Protein AF-A0A4P8PWZ1-F1 (afdb_monomer)

Sequence (132 aa):
MSIYQSGTALYSDGTTGYEAACDTYVPPATTEAPAKVLRYCDYPGTAVYTDGSYSTTDPACATMRAETNTNPNPGGGYPYDPEEDRNGDGVVNGYERCGIRCGKAPTSGDIQTQYGCEQGYITGRACEPYTG

Structure (mmCIF, N/CA/C/O backbone):
data_AF-A0A4P8PWZ1-F1
#
_entry.id   AF-A0A4P8PWZ1-F1
#
loop_
_atom_site.group_PDB
_atom_site.id
_atom_site.type_symbol
_atom_site.label_atom_id
_atom_site.label_alt_id
_atom_site.label_comp_id
_atom_site.label_asym_id
_atom_site.label_entity_id
_atom_site.label_seq_id
_atom_site.pdbx_PDB_ins_code
_atom_site.Cartn_x
_atom_site.Cartn_y
_atom_site.Cartn_z
_atom_site.occupancy
_atom_site.B_iso_or_equiv
_atom_site.auth_seq_id
_atom_site.auth_comp_id
_atom_site.auth_asym_id
_atom_site.auth_atom_id
_atom_site.pdbx_PDB_model_num
ATOM 1 N N . MET A 1 1 ? -31.473 -6.686 27.907 1.00 46.53 1 MET A N 1
ATOM 2 C CA . MET A 1 1 ? -30.986 -5.898 26.757 1.00 46.53 1 MET A CA 1
ATOM 3 C C . MET A 1 1 ? -31.462 -4.473 26.954 1.00 46.53 1 MET A C 1
ATOM 5 O O . MET A 1 1 ? -32.663 -4.280 27.081 1.00 46.53 1 MET A O 1
ATOM 9 N N . SER A 1 2 ? -30.540 -3.520 27.092 1.00 58.53 2 SER A N 1
ATOM 10 C CA . SER A 1 2 ? -30.893 -2.097 27.111 1.00 58.53 2 SER A CA 1
ATOM 11 C C . SER A 1 2 ? -31.152 -1.650 25.673 1.00 58.53 2 SER A C 1
ATOM 13 O O . SER A 1 2 ? -30.389 -2.013 24.783 1.00 58.53 2 SER A O 1
ATOM 15 N N . ILE A 1 3 ? -32.233 -0.908 25.447 1.00 71.31 3 ILE A N 1
ATOM 16 C CA . ILE A 1 3 ? -32.598 -0.338 24.137 1.00 71.31 3 ILE A CA 1
ATOM 17 C C . ILE A 1 3 ? -31.736 0.876 23.754 1.00 71.31 3 ILE A C 1
ATOM 19 O O . ILE A 1 3 ? -31.783 1.316 22.611 1.00 71.31 3 ILE A O 1
ATOM 23 N N . TYR A 1 4 ? -30.931 1.391 24.687 1.00 73.06 4 TYR A N 1
ATOM 24 C CA . TYR A 1 4 ? -30.081 2.562 24.492 1.00 73.06 4 TYR A CA 1
ATOM 25 C C . TYR A 1 4 ? -28.602 2.183 24.569 1.00 73.06 4 TYR A C 1
ATOM 27 O O . TYR A 1 4 ? -28.191 1.431 25.459 1.00 73.06 4 TYR A O 1
ATOM 35 N N . GLN A 1 5 ? -27.819 2.702 23.620 1.00 78.56 5 GLN A N 1
ATOM 36 C CA . GLN A 1 5 ? -26.365 2.556 23.590 1.00 78.56 5 GLN A CA 1
ATOM 37 C C . GLN A 1 5 ? -25.716 3.489 24.622 1.00 78.56 5 GLN A C 1
ATOM 39 O O . GLN A 1 5 ? -26.311 4.494 25.021 1.00 78.56 5 GLN A O 1
ATOM 44 N N . SER A 1 6 ? -24.489 3.166 25.039 1.00 79.12 6 SER A N 1
ATOM 45 C CA . SER A 1 6 ? -23.671 4.089 25.836 1.00 79.12 6 SER A CA 1
ATOM 46 C C . SER A 1 6 ? -23.589 5.458 25.157 1.00 79.12 6 SER A C 1
ATOM 48 O O . SER A 1 6 ? -23.531 5.530 23.932 1.00 79.12 6 SER A O 1
ATOM 50 N N . GLY A 1 7 ? -23.639 6.533 25.942 1.00 81.56 7 GLY A N 1
ATOM 51 C CA . GLY A 1 7 ? -23.660 7.903 25.431 1.00 81.56 7 GLY A CA 1
ATOM 52 C C . GLY A 1 7 ? -25.057 8.437 25.120 1.00 81.56 7 GLY A C 1
ATOM 53 O O . GLY A 1 7 ? -25.197 9.641 24.940 1.00 81.56 7 GLY A O 1
ATOM 54 N N . THR A 1 8 ? -26.103 7.600 25.109 1.00 88.31 8 THR A N 1
ATOM 55 C CA . THR A 1 8 ? -27.475 8.077 24.859 1.00 88.31 8 THR A CA 1
ATOM 56 C C . THR A 1 8 ? -28.031 8.816 26.080 1.00 88.31 8 THR A C 1
ATOM 58 O O . THR A 1 8 ? -28.244 8.208 27.130 1.00 88.31 8 THR A O 1
ATOM 61 N N . ALA A 1 9 ? -28.325 10.107 25.925 1.00 87.94 9 ALA A N 1
ATOM 62 C CA . ALA A 1 9 ? -29.058 10.922 26.887 1.00 87.94 9 ALA A CA 1
ATOM 63 C C . ALA A 1 9 ? -30.551 10.964 26.543 1.00 87.94 9 ALA A C 1
ATOM 65 O O . ALA A 1 9 ? -30.927 11.050 25.372 1.00 87.94 9 ALA A O 1
ATOM 66 N N . LEU A 1 10 ? -31.394 10.917 27.575 1.00 88.31 10 LEU A N 1
ATOM 67 C CA . LEU A 1 10 ? -32.845 11.066 27.477 1.00 88.31 10 LEU A CA 1
ATOM 68 C C . LEU A 1 10 ? -33.239 12.414 28.073 1.00 88.31 10 LEU A C 1
ATOM 70 O O . LEU A 1 10 ? -33.052 12.644 29.269 1.00 88.31 10 LE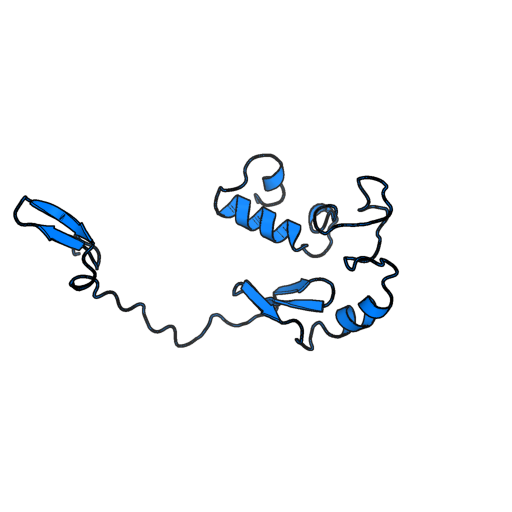U A O 1
ATOM 74 N N . TYR A 1 11 ? -33.793 13.289 27.245 1.00 83.94 11 TYR A N 1
ATOM 75 C CA . TYR A 1 11 ? -34.234 14.610 27.666 1.00 83.94 11 TYR A CA 1
ATOM 76 C C . TYR A 1 11 ? -35.688 14.575 28.148 1.00 83.94 11 TYR A C 1
ATOM 78 O O . TYR A 1 11 ? -36.475 13.693 27.799 1.00 83.94 11 TYR A O 1
ATOM 86 N N . SER A 1 12 ? -36.062 15.545 28.983 1.00 86.25 12 SER A N 1
ATOM 87 C CA . SER A 1 12 ? -37.403 15.629 29.581 1.00 86.25 12 SER A CA 1
ATOM 88 C C . SER A 1 12 ? -38.520 15.902 28.568 1.00 86.25 12 SER A C 1
ATOM 90 O O . SER A 1 12 ? -39.688 15.674 28.876 1.00 86.25 12 SER A O 1
ATOM 92 N N . ASP A 1 13 ? -38.172 16.351 27.362 1.00 89.06 13 ASP A N 1
ATOM 93 C CA . ASP A 1 13 ? -39.078 16.511 26.222 1.00 89.06 13 ASP A CA 1
ATOM 94 C C . ASP A 1 13 ? -39.307 15.202 25.438 1.00 89.06 13 ASP A C 1
ATOM 96 O O . ASP A 1 13 ? -40.025 15.191 24.438 1.00 89.06 13 ASP A O 1
ATOM 100 N N . GLY A 1 14 ? -38.724 14.090 25.900 1.00 84.31 14 GLY A N 1
ATOM 101 C CA . GLY A 1 14 ? -38.831 12.772 25.279 1.00 84.31 14 GLY A CA 1
ATOM 102 C C . GLY A 1 14 ? -37.870 12.550 24.112 1.00 84.31 14 GLY A C 1
ATOM 103 O O . GLY A 1 14 ? -37.922 11.489 23.489 1.00 84.31 14 GLY A O 1
ATOM 104 N N . THR A 1 15 ? -36.995 13.512 23.806 1.00 87.56 15 THR A N 1
ATOM 105 C CA . THR A 1 15 ? -35.970 13.349 22.772 1.00 87.56 15 THR A CA 1
ATOM 106 C C . THR A 1 15 ? -34.754 12.583 23.294 1.00 87.56 15 THR A C 1
ATOM 108 O O . THR A 1 15 ? -34.478 12.521 24.495 1.00 87.56 15 THR A O 1
ATOM 111 N N . THR A 1 16 ? -34.018 11.973 22.366 1.00 87.75 16 THR A N 1
ATOM 112 C CA . THR A 1 16 ? -32.742 11.301 22.630 1.00 87.75 16 THR A CA 1
ATOM 113 C C . THR A 1 16 ? -31.604 12.068 21.973 1.00 87.75 16 THR A C 1
ATOM 115 O O . THR A 1 16 ? -31.737 12.483 20.821 1.00 87.75 16 THR A O 1
ATOM 118 N N . GLY A 1 17 ? -30.465 12.180 22.651 1.00 85.50 17 GLY A N 1
ATOM 119 C CA . GLY A 1 17 ? -29.234 12.724 22.074 1.00 85.50 17 GLY A CA 1
ATOM 120 C C . GLY A 1 17 ? -27.990 12.050 22.631 1.00 85.50 17 GLY A C 1
ATOM 121 O O . GLY A 1 17 ? -28.082 11.012 23.282 1.00 85.50 17 GLY A O 1
ATOM 122 N N . TYR A 1 18 ? -26.828 12.636 22.356 1.00 85.88 18 TYR A N 1
ATOM 123 C CA . TYR A 1 18 ? -25.556 12.176 22.901 1.00 85.88 18 TYR A CA 1
ATOM 124 C C . TYR A 1 18 ? -25.083 13.108 24.018 1.00 85.88 18 TYR A C 1
ATOM 126 O O . TYR A 1 18 ? -24.949 14.311 23.793 1.00 85.88 18 TYR A O 1
ATOM 134 N N . GLU A 1 19 ? -24.757 12.553 25.185 1.00 83.19 19 GLU A N 1
ATOM 135 C CA . GLU A 1 19 ? -24.004 13.260 26.223 1.00 83.19 19 GLU A CA 1
ATOM 136 C C . GLU A 1 19 ? -22.777 12.464 26.648 1.00 83.19 19 GLU A C 1
ATOM 138 O O . GLU A 1 19 ? -22.870 11.305 27.047 1.00 83.19 19 GLU A O 1
ATOM 143 N N . ALA A 1 20 ? -21.622 13.131 26.653 1.00 78.69 20 ALA A N 1
ATOM 144 C CA . ALA A 1 20 ? -20.357 12.526 27.061 1.00 78.69 20 ALA A CA 1
ATOM 145 C C . ALA A 1 20 ? -20.382 12.018 28.515 1.00 78.69 20 ALA A C 1
ATOM 147 O O . ALA A 1 20 ? -19.720 11.039 28.833 1.00 78.69 20 ALA A O 1
ATOM 148 N N . ALA A 1 21 ? -21.174 12.640 29.398 1.00 83.19 21 ALA A N 1
ATOM 149 C CA . ALA A 1 21 ? -21.357 12.170 30.773 1.00 83.19 21 ALA A CA 1
ATOM 150 C C . ALA A 1 21 ? -22.126 10.836 30.855 1.00 83.19 21 ALA A C 1
ATOM 152 O O . ALA A 1 21 ? -21.995 10.107 31.838 1.00 83.19 21 ALA A O 1
ATOM 153 N N . CYS A 1 22 ? -22.915 10.511 29.828 1.00 82.06 22 CYS A N 1
ATOM 154 C CA . CYS A 1 22 ? -23.624 9.242 29.693 1.00 82.06 22 CYS A CA 1
ATOM 155 C C . CYS A 1 22 ? -22.806 8.197 28.920 1.00 82.06 22 CYS A C 1
ATOM 157 O O . CYS A 1 22 ? -23.240 7.044 28.816 1.00 82.06 22 CYS A O 1
ATOM 159 N N . ASP A 1 23 ? -21.641 8.568 28.376 1.00 81.69 23 ASP A N 1
ATOM 160 C CA . ASP A 1 23 ? -20.765 7.640 27.674 1.00 81.69 23 ASP A CA 1
ATOM 161 C C . ASP A 1 23 ? -19.860 6.899 28.661 1.00 81.69 23 ASP A C 1
ATOM 163 O O . ASP A 1 23 ? -18.777 7.335 29.042 1.00 81.69 23 ASP A O 1
ATOM 167 N N . THR A 1 24 ? -20.371 5.762 29.122 1.00 79.50 24 THR A N 1
ATOM 168 C CA . THR A 1 24 ? -19.697 4.857 30.061 1.00 79.50 24 THR A CA 1
ATOM 169 C C . THR A 1 24 ? -19.019 3.691 29.350 1.00 79.50 24 THR A C 1
ATOM 171 O O . THR A 1 24 ? -18.539 2.761 30.003 1.00 79.50 24 THR A O 1
ATOM 174 N N . TYR A 1 25 ? -18.977 3.717 28.014 1.00 76.31 25 TYR A N 1
ATOM 175 C CA . TYR A 1 25 ? -18.345 2.680 27.224 1.00 76.31 25 TYR A CA 1
ATOM 176 C C . TYR A 1 25 ? -16.841 2.744 27.440 1.00 76.31 25 TYR A C 1
ATOM 178 O O . TYR A 1 25 ? -16.136 3.618 26.942 1.00 76.31 25 TYR A O 1
ATOM 186 N N . VAL A 1 26 ? -16.346 1.769 28.187 1.00 69.06 26 VAL A N 1
ATOM 187 C CA . VAL A 1 26 ? -14.926 1.475 28.247 1.00 69.06 26 VAL A CA 1
ATOM 188 C C . VAL A 1 26 ? -14.697 0.375 27.216 1.00 69.06 26 VAL A C 1
ATOM 190 O O . VAL A 1 26 ? -15.178 -0.744 27.436 1.00 69.06 26 VAL A O 1
ATOM 193 N N . PRO A 1 27 ? -14.019 0.652 26.083 1.00 59.16 27 PRO A N 1
ATOM 194 C CA . PRO A 1 27 ? -13.632 -0.419 25.183 1.00 59.16 27 PRO A CA 1
ATOM 195 C C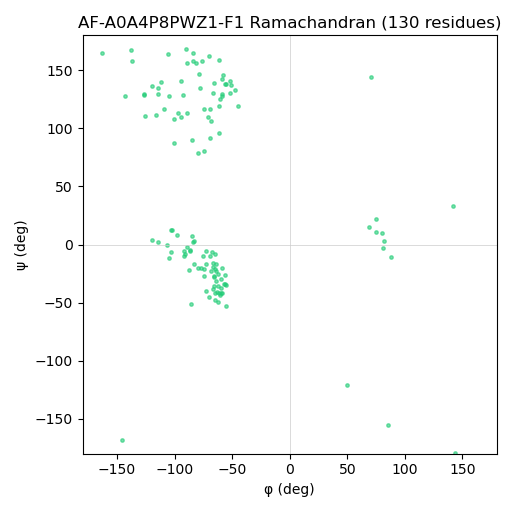 . PRO A 1 27 ? -12.825 -1.443 25.987 1.00 59.16 27 PRO A C 1
ATOM 197 O O . PRO A 1 27 ? -12.017 -1.044 26.835 1.00 59.16 27 PRO A O 1
ATOM 200 N N . PRO A 1 28 ? -13.045 -2.752 25.776 1.00 60.78 28 PRO A N 1
ATOM 201 C CA . PRO A 1 28 ? -12.238 -3.760 26.441 1.00 60.78 28 PRO A CA 1
ATOM 202 C C . PRO A 1 28 ? -10.769 -3.432 26.189 1.00 60.78 28 PRO A C 1
ATOM 204 O O . PRO A 1 28 ? -10.381 -3.165 25.051 1.00 60.78 28 PRO A O 1
ATOM 207 N N . ALA A 1 29 ? -9.969 -3.411 27.257 1.00 55.00 29 ALA A N 1
ATOM 208 C CA . ALA A 1 29 ? -8.533 -3.246 27.139 1.00 55.00 29 ALA A CA 1
ATOM 209 C C . ALA A 1 29 ? -8.006 -4.432 26.326 1.00 55.00 29 ALA A C 1
ATOM 211 O O . ALA A 1 29 ? -7.808 -5.524 26.855 1.00 55.00 29 ALA A O 1
ATOM 212 N N . THR A 1 30 ? -7.834 -4.243 25.022 1.00 54.44 30 THR A N 1
ATOM 213 C CA . THR A 1 30 ? -7.112 -5.186 24.181 1.00 54.44 30 THR A CA 1
ATOM 214 C C . THR A 1 30 ? -5.656 -5.081 24.613 1.00 54.44 30 THR A C 1
ATOM 216 O O . THR A 1 30 ? -4.922 -4.203 24.167 1.00 54.44 30 THR A O 1
ATOM 219 N N . THR A 1 31 ? -5.255 -5.921 25.568 1.00 52.38 31 THR A N 1
ATOM 220 C CA . THR A 1 31 ? -3.878 -6.002 26.084 1.00 52.38 31 THR A CA 1
ATOM 221 C C . THR A 1 31 ? -2.890 -6.530 25.049 1.00 52.38 31 THR A C 1
ATOM 223 O O . THR A 1 31 ? -1.687 -6.510 25.281 1.00 52.38 31 THR A O 1
ATOM 226 N N . GLU A 1 32 ? -3.383 -6.967 23.896 1.00 50.66 32 GLU A N 1
ATOM 227 C CA . GLU A 1 32 ? -2.580 -7.299 22.735 1.00 50.66 32 GLU A CA 1
ATOM 228 C C . GLU A 1 32 ? -2.962 -6.325 21.628 1.00 50.66 32 GLU A C 1
ATOM 230 O O . GLU A 1 32 ? -4.078 -6.359 21.104 1.00 50.66 32 GLU A O 1
ATOM 235 N N . ALA A 1 33 ? -2.028 -5.436 21.274 1.00 56.38 33 ALA A N 1
ATOM 236 C CA . ALA A 1 33 ? -2.065 -4.846 19.945 1.00 56.38 33 ALA A CA 1
ATOM 237 C C . ALA A 1 33 ? -2.183 -6.012 18.947 1.00 56.38 33 ALA A C 1
ATOM 239 O O . ALA A 1 33 ? -1.512 -7.032 19.159 1.00 56.38 33 ALA A O 1
ATOM 240 N N . PRO A 1 34 ? -3.035 -5.908 17.908 1.00 58.97 34 PRO A N 1
ATOM 241 C CA . PRO A 1 34 ? -3.126 -6.952 16.895 1.00 58.97 34 PRO A CA 1
ATOM 242 C C . PRO A 1 34 ? -1.710 -7.320 16.466 1.00 58.97 34 PRO A C 1
ATOM 244 O O . PRO A 1 34 ? -0.879 -6.428 16.286 1.00 58.97 34 PRO A O 1
ATOM 247 N N . ALA A 1 35 ? -1.417 -8.624 16.400 1.00 62.84 35 ALA A N 1
ATOM 248 C CA . ALA A 1 35 ? -0.076 -9.104 16.108 1.00 62.84 35 ALA A CA 1
ATOM 249 C C . ALA A 1 35 ? 0.494 -8.306 14.930 1.00 62.84 35 ALA A C 1
ATOM 251 O O . ALA A 1 35 ? -0.093 -8.269 13.845 1.00 62.84 35 ALA A O 1
ATOM 252 N N . LYS A 1 36 ? 1.605 -7.610 15.179 1.00 70.88 36 LYS A N 1
ATOM 253 C CA . LYS A 1 36 ? 2.263 -6.770 14.186 1.00 70.88 36 LYS A CA 1
ATOM 254 C C . LYS A 1 36 ? 2.975 -7.683 13.193 1.00 70.88 36 LYS A C 1
ATOM 256 O O . LYS A 1 36 ? 4.166 -7.956 13.321 1.00 70.88 36 LYS A O 1
ATOM 261 N N . VAL A 1 37 ? 2.217 -8.225 12.246 1.00 85.06 37 VAL A N 1
ATOM 262 C CA . VAL A 1 37 ? 2.725 -9.131 11.217 1.00 85.06 37 VAL A CA 1
ATOM 263 C C . VAL A 1 37 ? 3.098 -8.305 9.998 1.00 85.06 37 VAL A C 1
ATOM 265 O O . VAL A 1 37 ? 2.310 -7.486 9.526 1.00 85.06 37 VAL A O 1
ATOM 268 N N . LEU A 1 38 ? 4.318 -8.496 9.494 1.00 85.12 38 LEU A N 1
ATOM 269 C CA . LEU A 1 38 ? 4.752 -7.870 8.249 1.00 85.12 38 LEU A CA 1
ATOM 270 C C . LEU A 1 38 ? 3.857 -8.367 7.110 1.00 85.12 38 LEU A C 1
ATOM 272 O O . LEU A 1 38 ? 3.816 -9.564 6.833 1.00 85.12 38 LEU A O 1
ATOM 276 N N . ARG A 1 39 ? 3.149 -7.445 6.456 1.00 83.62 39 ARG A N 1
ATOM 277 C CA . ARG A 1 39 ? 2.286 -7.751 5.314 1.00 83.62 39 ARG A CA 1
ATOM 278 C C . ARG A 1 39 ? 3.097 -7.741 4.022 1.00 83.62 39 ARG A C 1
ATOM 280 O O . ARG A 1 39 ? 3.035 -8.703 3.266 1.00 83.62 39 ARG A O 1
ATOM 287 N N . TYR A 1 40 ? 3.855 -6.673 3.776 1.00 80.62 40 TYR A N 1
ATOM 288 C CA . TYR A 1 40 ? 4.762 -6.552 2.629 1.00 80.62 40 TYR A CA 1
ATOM 289 C C . TYR A 1 40 ? 5.781 -5.418 2.838 1.00 80.62 40 TYR A C 1
ATOM 291 O O . TYR A 1 40 ? 5.617 -4.572 3.719 1.00 80.62 40 TYR A O 1
ATOM 299 N N . CYS A 1 41 ? 6.835 -5.406 2.021 1.00 83.50 41 CYS A N 1
ATOM 300 C CA . CYS A 1 41 ? 7.757 -4.279 1.900 1.00 83.50 41 CYS A CA 1
ATOM 301 C C . CYS A 1 41 ? 7.339 -3.433 0.697 1.00 83.50 41 CYS A C 1
ATOM 303 O O . CYS A 1 41 ? 7.432 -3.903 -0.438 1.00 83.50 41 CYS A O 1
ATOM 305 N N . ASP A 1 42 ? 6.876 -2.211 0.939 1.00 77.38 42 ASP A N 1
ATOM 306 C CA . ASP A 1 42 ? 6.680 -1.232 -0.123 1.00 77.38 42 ASP A CA 1
ATOM 307 C C . ASP A 1 42 ? 8.016 -0.597 -0.500 1.00 77.38 42 ASP A C 1
ATOM 309 O O . ASP A 1 42 ? 8.879 -0.383 0.354 1.00 77.38 42 ASP A O 1
ATOM 313 N N . TYR A 1 43 ? 8.181 -0.251 -1.768 1.00 70.25 43 TYR A N 1
ATOM 314 C CA . TYR A 1 43 ? 9.364 0.458 -2.236 1.00 70.25 43 TYR A CA 1
ATOM 315 C C . TYR A 1 43 ? 9.413 1.872 -1.613 1.00 70.25 43 TYR A C 1
ATOM 317 O O . TYR A 1 43 ? 8.378 2.533 -1.537 1.00 70.25 43 TYR A O 1
ATOM 325 N N . PRO A 1 44 ? 10.581 2.389 -1.181 1.00 70.56 44 PRO A N 1
ATOM 326 C CA . PRO A 1 44 ? 11.923 1.826 -1.333 1.00 70.56 44 PRO A CA 1
ATOM 327 C C . PRO A 1 44 ? 12.341 0.806 -0.262 1.00 70.56 44 PRO A C 1
ATOM 329 O O . PRO A 1 44 ? 13.487 0.412 -0.218 1.00 70.56 44 PRO A O 1
ATOM 332 N N . GLY A 1 45 ? 11.484 0.368 0.646 1.00 81.50 45 GLY A N 1
ATOM 333 C CA . GLY A 1 45 ? 11.865 -0.520 1.755 1.00 81.50 45 GLY A CA 1
ATOM 334 C C . GLY A 1 45 ? 11.130 -0.176 3.045 1.00 81.50 45 GLY A C 1
ATOM 335 O O . GLY A 1 45 ? 11.694 -0.278 4.141 1.00 81.50 45 GLY A O 1
ATOM 336 N N . THR A 1 46 ? 9.892 0.284 2.894 1.00 85.31 46 THR A N 1
ATOM 337 C CA . THR A 1 46 ? 8.960 0.589 3.969 1.00 85.31 46 THR A CA 1
ATOM 338 C C . THR A 1 46 ? 8.181 -0.681 4.280 1.00 85.31 46 THR A C 1
ATOM 340 O O . THR A 1 46 ? 7.401 -1.154 3.461 1.00 85.31 46 THR A O 1
ATOM 343 N N . ALA A 1 47 ? 8.386 -1.249 5.462 1.00 86.44 47 ALA A N 1
ATOM 344 C CA . ALA A 1 47 ? 7.551 -2.332 5.958 1.00 86.44 47 ALA A CA 1
ATOM 345 C C . ALA A 1 47 ? 6.139 -1.815 6.211 1.00 86.44 47 ALA A C 1
ATOM 347 O O . ALA A 1 47 ? 5.972 -0.817 6.911 1.00 86.44 47 ALA A O 1
ATOM 348 N N . VAL A 1 48 ? 5.143 -2.519 5.688 1.00 86.50 48 VAL A N 1
ATOM 349 C CA . VAL A 1 48 ? 3.727 -2.291 5.971 1.00 86.50 48 VAL A CA 1
ATOM 350 C C . VAL A 1 48 ? 3.197 -3.511 6.706 1.00 86.50 48 VAL A C 1
ATOM 352 O O . VAL A 1 48 ? 3.418 -4.648 6.280 1.00 86.50 48 VAL A O 1
ATOM 355 N N . TYR A 1 49 ? 2.522 -3.285 7.829 1.00 86.31 49 TYR A N 1
ATOM 356 C CA . TYR A 1 49 ? 2.045 -4.345 8.712 1.00 86.31 49 TYR A CA 1
ATOM 357 C C . TYR A 1 49 ? 0.531 -4.544 8.586 1.00 86.31 49 TYR A C 1
ATOM 3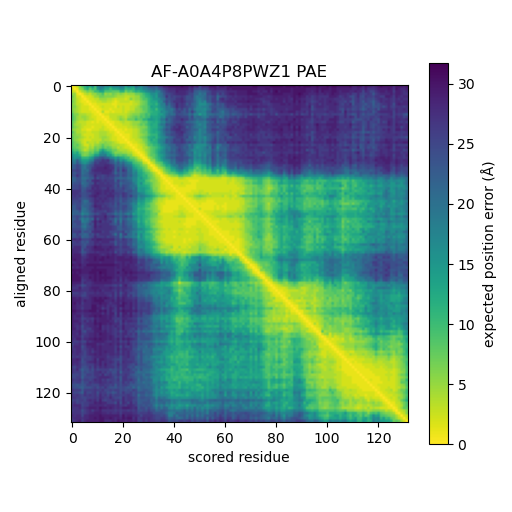59 O O . TYR A 1 49 ? -0.194 -3.713 8.037 1.00 86.31 49 TYR A O 1
ATOM 367 N N . THR A 1 50 ? 0.037 -5.679 9.077 1.00 79.25 50 THR A N 1
ATOM 368 C CA . THR A 1 50 ? -1.387 -6.053 9.023 1.00 79.25 50 THR A CA 1
ATOM 369 C C . THR A 1 50 ? -2.308 -5.123 9.810 1.00 79.25 50 THR A C 1
ATOM 371 O O . THR A 1 50 ? -3.492 -5.055 9.501 1.00 79.25 50 THR A O 1
ATOM 374 N N . ASP A 1 51 ? -1.779 -4.396 10.793 1.00 78.06 51 ASP A N 1
ATOM 375 C CA . ASP A 1 51 ? -2.500 -3.391 11.584 1.00 78.06 51 ASP A CA 1
ATOM 376 C C . ASP A 1 51 ? -2.565 -2.008 10.903 1.00 78.06 51 ASP A C 1
ATOM 378 O O . ASP A 1 51 ? -3.085 -1.055 11.480 1.00 78.06 51 ASP A O 1
ATOM 382 N N . GLY A 1 52 ? -2.025 -1.883 9.685 1.00 76.31 52 GLY A N 1
ATOM 383 C CA . GLY A 1 52 ? -1.950 -0.627 8.938 1.00 76.31 52 GLY A CA 1
ATOM 384 C C . GLY A 1 52 ? -0.793 0.284 9.356 1.00 76.31 52 GLY A C 1
ATOM 385 O O . GLY A 1 52 ? -0.590 1.329 8.736 1.00 76.31 52 GLY A O 1
ATOM 386 N N . SER A 1 53 ? -0.003 -0.094 10.366 1.00 82.50 53 SER A N 1
ATOM 387 C CA . SER A 1 53 ? 1.221 0.629 10.701 1.00 82.50 53 SER A CA 1
ATOM 388 C C . SER A 1 53 ? 2.291 0.431 9.622 1.00 82.50 53 SER A C 1
ATOM 390 O O . SER A 1 53 ? 2.238 -0.503 8.812 1.00 82.50 53 SER A O 1
ATOM 392 N N . TYR A 1 54 ? 3.295 1.310 9.616 1.00 84.38 54 TYR A N 1
ATOM 393 C CA . TYR A 1 54 ? 4.438 1.207 8.714 1.00 84.38 54 TYR A CA 1
ATOM 394 C C . TYR A 1 54 ? 5.765 1.508 9.425 1.00 84.38 54 TYR A C 1
ATOM 396 O O . TYR A 1 54 ? 5.796 2.154 10.473 1.00 84.38 54 TYR A O 1
ATOM 404 N N . SER A 1 55 ? 6.877 1.018 8.871 1.00 86.06 55 SER A N 1
ATOM 405 C CA . SER A 1 55 ? 8.236 1.273 9.364 1.00 86.06 55 SER A CA 1
ATOM 406 C C . SER A 1 55 ? 9.226 1.416 8.214 1.00 86.06 55 SER A C 1
ATOM 408 O O . SER A 1 55 ? 9.352 0.534 7.370 1.00 86.06 55 SER A O 1
ATOM 410 N N . THR A 1 56 ? 9.990 2.503 8.206 1.00 83.25 56 THR A N 1
ATOM 411 C CA . THR A 1 56 ? 11.046 2.750 7.210 1.00 83.25 56 THR A CA 1
ATOM 412 C C . THR A 1 56 ? 12.389 2.126 7.587 1.00 83.25 56 THR A C 1
ATOM 414 O O . THR A 1 56 ? 13.324 2.164 6.790 1.00 83.25 56 THR A O 1
ATOM 417 N N . THR A 1 57 ? 12.502 1.539 8.781 1.00 85.50 57 THR A N 1
ATOM 418 C CA . THR A 1 57 ? 13.753 0.990 9.330 1.00 85.50 57 THR A CA 1
ATOM 419 C C . THR A 1 57 ? 13.680 -0.504 9.621 1.00 85.50 57 THR A C 1
ATOM 421 O O . THR A 1 57 ? 14.650 -1.070 10.122 1.00 85.50 57 THR A O 1
ATOM 424 N N . ASP A 1 58 ? 12.567 -1.165 9.286 1.00 88.38 58 ASP A N 1
ATOM 425 C CA . ASP A 1 58 ? 12.423 -2.601 9.519 1.00 88.38 58 ASP A CA 1
ATOM 426 C C . ASP A 1 58 ? 13.529 -3.383 8.776 1.00 88.38 58 ASP A C 1
ATOM 428 O O . ASP A 1 58 ? 13.760 -3.137 7.577 1.00 88.38 58 ASP A O 1
ATOM 432 N N . PRO A 1 59 ? 14.249 -4.286 9.468 1.00 86.56 59 PRO A N 1
ATOM 433 C CA . PRO A 1 59 ? 15.329 -5.062 8.872 1.00 86.56 59 PRO A CA 1
ATOM 434 C C . PRO A 1 59 ? 14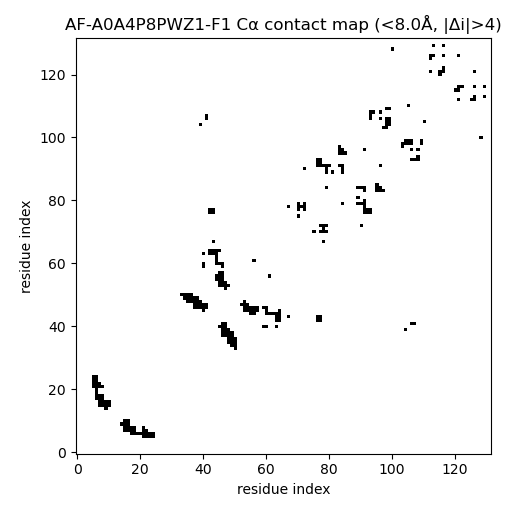.843 -6.043 7.799 1.00 86.56 59 PRO A C 1
ATOM 436 O O . PRO A 1 59 ? 15.600 -6.323 6.872 1.00 86.56 59 PRO A O 1
ATOM 439 N N . ALA A 1 60 ? 13.594 -6.515 7.855 1.00 87.50 60 ALA A N 1
ATOM 440 C CA . ALA A 1 60 ? 13.028 -7.400 6.838 1.00 87.50 60 ALA A CA 1
ATOM 441 C C . ALA A 1 60 ? 12.969 -6.738 5.450 1.00 87.50 60 ALA A C 1
ATOM 443 O O . ALA A 1 60 ? 13.046 -7.427 4.437 1.00 87.50 60 ALA A O 1
ATOM 444 N N . CYS A 1 61 ? 12.904 -5.403 5.395 1.00 86.38 61 CYS A N 1
ATOM 445 C CA . CYS A 1 61 ? 12.895 -4.630 4.151 1.00 86.38 61 CYS A CA 1
ATOM 446 C C . CYS A 1 61 ? 14.252 -3.982 3.818 1.00 86.38 61 CYS A C 1
ATOM 448 O O . CYS A 1 61 ? 14.330 -3.122 2.939 1.00 86.38 61 CYS A O 1
ATOM 450 N N . ALA A 1 62 ? 15.334 -4.366 4.508 1.00 83.44 62 ALA A N 1
ATOM 451 C CA . ALA A 1 62 ? 16.651 -3.752 4.328 1.00 83.44 62 ALA A CA 1
ATOM 452 C C . ALA A 1 62 ? 17.261 -4.000 2.939 1.00 83.44 62 ALA A C 1
ATOM 454 O O . ALA A 1 62 ? 17.902 -3.100 2.403 1.00 83.44 62 ALA A O 1
ATOM 455 N N . THR A 1 63 ? 17.036 -5.175 2.342 1.00 79.75 63 THR A N 1
ATOM 456 C CA . THR A 1 63 ? 17.549 -5.508 1.001 1.00 79.75 63 THR A CA 1
ATOM 457 C C . THR A 1 63 ? 16.969 -4.583 -0.064 1.00 79.75 63 THR A C 1
ATOM 459 O O . THR A 1 63 ? 17.722 -3.949 -0.793 1.00 79.75 63 THR A O 1
ATOM 462 N N . MET A 1 64 ? 15.643 -4.414 -0.079 1.00 76.69 64 MET A N 1
ATOM 463 C CA . MET A 1 64 ? 14.965 -3.505 -1.010 1.00 76.69 64 MET A CA 1
ATOM 464 C C . MET A 1 64 ? 15.462 -2.065 -0.828 1.00 76.69 64 MET A C 1
ATOM 466 O O . MET A 1 64 ? 15.791 -1.393 -1.800 1.00 76.69 64 MET A O 1
ATOM 470 N N . ARG A 1 65 ? 15.640 -1.632 0.429 1.00 77.69 65 ARG A N 1
ATOM 471 C CA . ARG A 1 65 ? 16.223 -0.321 0.757 1.00 77.69 65 ARG A CA 1
ATOM 472 C C . ARG A 1 65 ? 17.625 -0.149 0.199 1.00 77.69 65 ARG A C 1
ATOM 474 O O . ARG A 1 65 ? 17.933 0.911 -0.335 1.00 77.69 65 ARG A O 1
ATOM 481 N N . ALA A 1 66 ? 18.463 -1.174 0.286 1.00 71.69 66 ALA A N 1
ATOM 482 C CA . ALA A 1 66 ? 19.805 -1.143 -0.278 1.00 71.69 66 ALA A CA 1
ATOM 483 C C . ALA A 1 66 ? 19.793 -1.086 -1.817 1.00 71.69 66 ALA A C 1
ATOM 485 O O . ALA A 1 66 ? 20.585 -0.345 -2.396 1.00 71.69 66 ALA A O 1
ATOM 486 N N . GLU A 1 67 ? 18.871 -1.796 -2.471 1.00 66.06 67 GLU A N 1
ATOM 487 C CA . GLU A 1 67 ? 18.709 -1.792 -3.933 1.00 66.06 67 GLU A CA 1
ATOM 488 C C . GLU A 1 67 ? 18.294 -0.412 -4.470 1.00 66.06 67 GLU A C 1
ATOM 490 O O . GLU A 1 67 ? 18.726 -0.006 -5.548 1.00 66.06 67 GLU A O 1
ATOM 495 N N . THR A 1 68 ? 17.545 0.376 -3.696 1.00 58.41 68 THR A N 1
ATOM 496 C CA . THR A 1 68 ? 17.061 1.699 -4.139 1.00 58.41 68 THR A CA 1
ATOM 497 C C . THR A 1 68 ? 18.139 2.752 -4.349 1.00 58.41 68 THR A C 1
ATOM 499 O O . THR A 1 68 ? 17.925 3.683 -5.122 1.00 58.41 68 THR A O 1
ATOM 502 N N . ASN A 1 69 ? 19.331 2.569 -3.771 1.00 54.31 69 ASN A N 1
ATOM 503 C CA . ASN A 1 69 ? 20.498 3.412 -4.063 1.00 54.31 69 ASN A CA 1
ATOM 504 C C . ASN A 1 69 ? 20.986 3.289 -5.518 1.00 54.31 69 ASN A C 1
ATOM 506 O O . ASN A 1 69 ? 21.864 4.042 -5.930 1.00 54.31 69 ASN A O 1
ATOM 510 N N . THR A 1 70 ? 20.438 2.347 -6.291 1.00 56.22 70 THR A N 1
ATOM 511 C CA . THR A 1 70 ? 20.742 2.165 -7.716 1.00 56.22 70 THR A CA 1
ATOM 512 C C . THR A 1 70 ? 19.620 2.628 -8.641 1.00 56.22 70 THR A C 1
ATOM 514 O O . THR A 1 70 ? 19.789 2.546 -9.855 1.00 56.22 70 THR A O 1
ATOM 517 N N . ASN A 1 71 ? 18.493 3.126 -8.111 1.00 56.88 71 ASN A N 1
ATOM 518 C CA . ASN A 1 71 ? 17.399 3.587 -8.958 1.00 56.88 71 ASN A CA 1
ATOM 519 C C . ASN A 1 71 ? 17.806 4.877 -9.700 1.00 56.88 71 ASN A C 1
ATOM 521 O O . ASN A 1 71 ? 18.048 5.895 -9.048 1.00 56.88 71 ASN A O 1
ATOM 525 N N . PRO A 1 72 ? 17.873 4.861 -11.045 1.00 56.22 72 PRO A N 1
ATOM 526 C CA . PRO A 1 72 ? 18.299 6.013 -11.830 1.00 56.22 72 PRO A CA 1
ATOM 527 C C . PRO A 1 72 ? 17.259 7.145 -11.889 1.00 56.22 72 PRO A C 1
ATOM 529 O O . PRO A 1 72 ? 17.581 8.200 -12.432 1.00 56.22 72 PRO A O 1
ATOM 532 N N . ASN A 1 73 ? 16.043 6.965 -11.348 1.00 55.38 73 ASN A N 1
ATOM 533 C CA . ASN A 1 73 ? 14.987 7.980 -11.385 1.00 55.38 73 ASN A CA 1
ATOM 534 C C . ASN A 1 73 ? 15.297 9.174 -10.452 1.00 55.38 73 ASN A C 1
ATOM 536 O O . ASN A 1 73 ? 15.188 9.039 -9.229 1.00 55.38 73 ASN A O 1
ATOM 540 N N . PRO A 1 74 ? 15.606 10.378 -10.992 1.00 46.38 74 PRO A N 1
ATOM 541 C CA . PRO A 1 74 ? 16.076 11.526 -10.203 1.00 46.38 74 PRO A CA 1
ATOM 542 C C . PRO A 1 74 ? 15.016 12.157 -9.287 1.00 46.38 74 PRO A C 1
ATOM 544 O O . PRO A 1 74 ? 15.349 13.014 -8.472 1.00 46.38 74 PRO A O 1
ATOM 547 N N . GLY A 1 75 ? 13.744 11.770 -9.426 1.00 46.66 75 GLY A N 1
ATOM 548 C CA . GLY A 1 75 ? 12.630 12.279 -8.618 1.00 46.66 75 GLY A CA 1
ATOM 549 C C . GLY A 1 75 ? 12.335 11.471 -7.351 1.00 46.66 75 GLY A C 1
ATOM 550 O O . GLY A 1 75 ? 11.532 11.909 -6.532 1.00 46.66 75 GLY A O 1
ATOM 551 N N . GLY A 1 76 ? 12.973 10.306 -7.179 1.00 53.12 76 GLY A N 1
ATOM 552 C CA . GLY A 1 76 ? 12.518 9.299 -6.221 1.00 53.12 76 GLY A CA 1
ATOM 553 C C . GLY A 1 76 ? 11.210 8.635 -6.679 1.00 53.12 76 GLY A C 1
ATOM 554 O O . GLY A 1 76 ? 10.358 9.253 -7.308 1.00 53.12 76 GLY A O 1
ATOM 555 N N . GLY A 1 77 ? 11.063 7.340 -6.411 1.00 58.00 77 GLY A N 1
ATOM 556 C CA . GLY A 1 77 ? 9.949 6.531 -6.923 1.00 58.00 77 GLY A CA 1
ATOM 557 C C . GLY A 1 77 ? 10.404 5.118 -7.262 1.00 58.00 77 GLY A C 1
ATOM 558 O O . GLY A 1 77 ? 11.570 4.800 -7.052 1.00 58.00 77 GLY A O 1
ATOM 5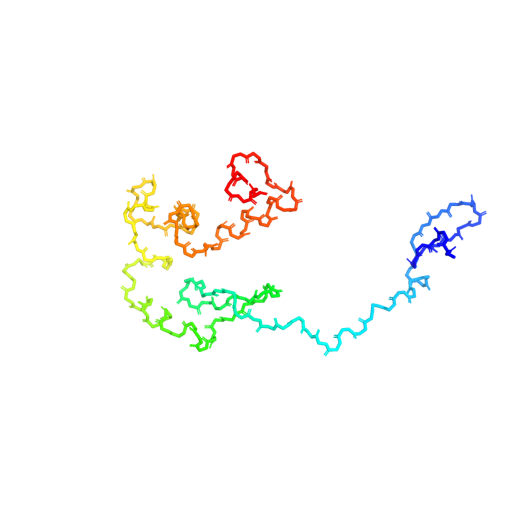59 N N . TYR A 1 78 ? 9.502 4.269 -7.755 1.00 60.72 78 TYR A N 1
ATOM 560 C CA . TYR A 1 78 ? 9.803 2.877 -8.110 1.00 60.72 78 TYR A CA 1
ATOM 561 C C . TYR A 1 78 ? 10.872 2.784 -9.226 1.00 60.72 78 TYR A C 1
ATOM 563 O O . TYR A 1 78 ? 11.115 3.771 -9.936 1.00 60.72 78 TYR A O 1
ATOM 571 N N . PRO A 1 79 ? 11.565 1.636 -9.377 1.00 64.69 79 PRO A N 1
ATOM 572 C CA . PRO A 1 79 ? 12.447 1.401 -10.516 1.00 64.69 79 PRO A CA 1
ATOM 573 C C . PRO A 1 79 ? 11.647 1.516 -11.812 1.00 64.69 79 PRO A C 1
ATOM 575 O O . PRO A 1 79 ? 10.486 1.109 -11.850 1.00 64.69 79 PRO A O 1
ATOM 578 N N . TYR A 1 80 ? 12.260 2.076 -12.855 1.00 65.00 80 TYR A N 1
ATOM 579 C CA . TYR A 1 80 ? 11.608 2.172 -14.156 1.00 65.00 80 TYR A CA 1
ATOM 580 C C . TYR A 1 80 ? 11.271 0.775 -14.692 1.00 65.00 80 TYR A C 1
ATOM 582 O O . TYR A 1 80 ? 12.152 -0.079 -14.807 1.00 65.00 80 TYR A O 1
ATOM 590 N N . ASP A 1 81 ? 10.000 0.573 -15.029 1.00 67.94 81 ASP A N 1
ATOM 591 C CA . ASP A 1 81 ? 9.492 -0.612 -15.708 1.00 67.94 81 ASP A CA 1
ATOM 592 C C . ASP A 1 81 ? 8.740 -0.148 -16.971 1.00 67.94 81 ASP A C 1
ATOM 594 O O . ASP A 1 81 ? 7.679 0.468 -16.849 1.00 67.94 81 ASP A O 1
ATOM 598 N N . PRO A 1 82 ? 9.266 -0.405 -18.184 1.00 67.31 82 PRO A N 1
ATOM 599 C CA . PRO A 1 82 ? 8.635 0.041 -19.425 1.00 67.31 82 PRO A CA 1
ATOM 600 C C . PRO A 1 82 ? 7.258 -0.595 -19.669 1.00 67.31 82 PRO A C 1
ATOM 602 O O . PRO A 1 82 ? 6.495 -0.089 -20.486 1.00 67.31 82 PRO A O 1
ATOM 605 N N . GLU A 1 83 ? 6.913 -1.686 -18.976 1.00 67.44 83 GLU A N 1
ATOM 606 C CA . GLU A 1 83 ? 5.571 -2.281 -19.031 1.00 67.44 83 GLU A CA 1
ATOM 607 C C . GLU A 1 83 ? 4.558 -1.527 -18.149 1.00 67.44 83 GLU A C 1
ATOM 609 O O . GLU A 1 83 ? 3.347 -1.639 -18.355 1.00 67.44 83 GLU A O 1
ATOM 614 N N . GLU A 1 84 ? 5.042 -0.751 -17.174 1.00 66.50 84 GLU A N 1
ATOM 615 C CA . GLU A 1 84 ? 4.240 0.049 -16.240 1.00 66.50 84 GLU A CA 1
ATOM 616 C C . GLU A 1 84 ? 4.240 1.552 -16.613 1.00 66.50 84 GLU A C 1
ATOM 618 O O . GLU A 1 84 ? 3.467 2.314 -16.042 1.00 66.50 84 GLU A O 1
ATOM 623 N N . ASP A 1 85 ? 5.029 1.978 -17.607 1.00 67.38 85 ASP A N 1
ATOM 624 C CA . ASP A 1 85 ? 5.073 3.345 -18.161 1.00 67.38 85 ASP A CA 1
ATOM 625 C C . ASP A 1 85 ? 3.910 3.587 -19.142 1.00 67.38 85 ASP A C 1
ATOM 627 O O . ASP A 1 85 ? 4.021 3.481 -20.367 1.00 67.38 85 ASP A O 1
ATOM 631 N N . ARG A 1 86 ? 2.725 3.848 -18.585 1.00 63.16 86 ARG A N 1
ATOM 632 C CA . ARG A 1 86 ? 1.480 3.943 -19.366 1.00 63.16 86 ARG A CA 1
ATOM 633 C C . ARG A 1 86 ? 1.372 5.225 -20.182 1.00 63.16 86 ARG A C 1
ATOM 635 O O . ARG A 1 86 ? 0.555 5.274 -21.105 1.00 63.16 86 ARG A O 1
ATOM 642 N N . ASN A 1 87 ? 2.118 6.259 -19.810 1.00 64.44 87 ASN A N 1
ATOM 643 C CA . ASN A 1 87 ? 2.065 7.573 -20.435 1.00 64.44 87 ASN A CA 1
ATOM 644 C C . ASN A 1 87 ? 3.281 7.843 -21.353 1.00 64.44 87 ASN A C 1
ATOM 646 O O . ASN A 1 87 ? 3.219 8.769 -22.165 1.00 64.44 87 ASN A O 1
ATOM 650 N N . GLY A 1 88 ? 4.318 7.000 -21.294 1.00 68.62 88 GLY A N 1
ATOM 651 C CA . GLY A 1 88 ? 5.518 7.069 -22.122 1.00 68.62 88 GLY A CA 1
ATOM 652 C C . GLY A 1 88 ? 6.481 8.188 -21.725 1.00 68.62 88 GLY A C 1
ATOM 653 O O . GLY A 1 88 ? 7.244 8.646 -22.579 1.00 68.62 88 GLY A O 1
ATOM 654 N N . ASP A 1 89 ? 6.419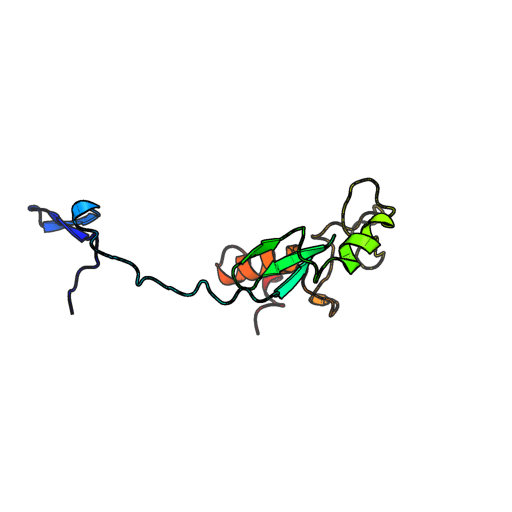 8.683 -20.486 1.00 68.25 89 ASP A N 1
ATOM 655 C CA . ASP A 1 89 ? 7.243 9.800 -20.009 1.00 68.25 89 ASP A CA 1
ATOM 656 C C . ASP A 1 89 ? 8.591 9.358 -19.410 1.00 68.25 89 ASP A C 1
ATOM 658 O O . ASP A 1 89 ? 9.427 10.203 -19.068 1.00 68.25 89 ASP A O 1
ATOM 662 N N . GLY A 1 90 ? 8.841 8.044 -19.349 1.00 65.31 90 GLY A N 1
ATOM 663 C CA . GLY A 1 90 ? 10.065 7.477 -18.794 1.00 65.31 90 GLY A CA 1
ATOM 664 C C . GLY A 1 90 ? 10.077 7.410 -17.265 1.00 65.31 90 GLY A C 1
ATOM 665 O O . GLY A 1 90 ? 11.124 7.120 -16.683 1.00 65.31 90 GLY A O 1
ATOM 666 N N . VAL A 1 91 ? 8.946 7.664 -16.601 1.00 66.12 91 VAL A N 1
ATOM 667 C CA . VAL A 1 91 ? 8.782 7.635 -15.146 1.00 66.12 91 VAL A CA 1
ATOM 668 C C . VAL A 1 91 ? 7.612 6.721 -14.787 1.00 66.12 91 VAL A C 1
ATOM 670 O O . VAL A 1 91 ? 6.504 6.882 -15.269 1.00 66.12 91 VAL A O 1
ATOM 673 N N . VAL A 1 92 ? 7.836 5.770 -13.875 1.00 63.84 92 VAL A N 1
ATOM 674 C CA . VAL A 1 92 ? 6.756 4.922 -13.347 1.00 63.84 92 VAL A CA 1
ATOM 675 C C . VAL A 1 92 ? 6.331 5.432 -11.978 1.00 63.84 92 VAL A C 1
ATOM 677 O O . VAL A 1 92 ? 7.039 5.268 -10.978 1.00 63.84 92 VAL A O 1
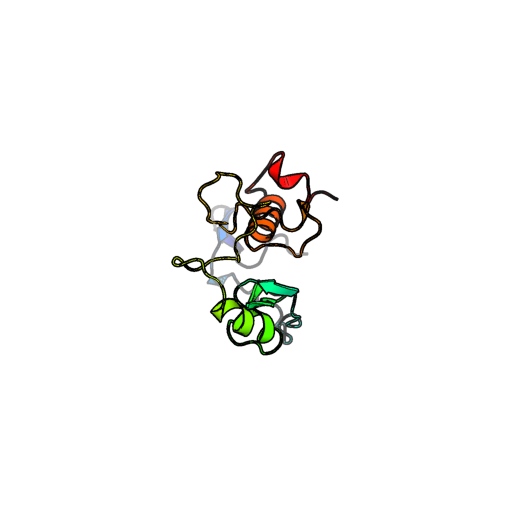ATOM 680 N N . ASN A 1 93 ? 5.148 6.033 -11.915 1.00 61.81 93 ASN A N 1
ATOM 681 C CA . ASN A 1 93 ? 4.530 6.442 -10.661 1.00 61.81 93 ASN A CA 1
ATOM 682 C C . ASN A 1 93 ? 3.763 5.281 -10.013 1.00 61.81 93 ASN A C 1
ATOM 684 O O . ASN A 1 93 ? 3.309 4.347 -10.671 1.00 61.81 93 ASN A O 1
ATOM 688 N N . GLY A 1 94 ? 3.544 5.359 -8.697 1.00 59.56 94 GLY A N 1
ATOM 689 C CA . GLY A 1 94 ? 2.859 4.301 -7.939 1.00 59.56 94 GLY A CA 1
ATOM 690 C C . GLY A 1 94 ? 1.455 3.935 -8.448 1.00 59.56 94 GLY A C 1
ATOM 691 O O . GLY A 1 94 ? 1.031 2.799 -8.260 1.00 59.56 94 GLY A O 1
ATOM 692 N N . TYR A 1 95 ? 0.757 4.861 -9.118 1.00 59.97 95 TYR A N 1
ATOM 693 C CA . TYR A 1 95 ? -0.565 4.626 -9.718 1.00 59.97 95 TYR A CA 1
ATOM 694 C C . TYR A 1 95 ? -0.510 3.960 -11.106 1.00 59.97 95 TYR A C 1
ATOM 696 O O . TYR A 1 95 ? -1.526 3.458 -11.586 1.00 59.97 95 TYR A O 1
ATOM 704 N N . GLU A 1 96 ? 0.648 3.981 -11.768 1.00 61.88 96 GLU A N 1
ATOM 705 C CA . GLU A 1 96 ? 0.852 3.392 -13.099 1.00 61.88 96 GLU A CA 1
ATOM 706 C C . GLU A 1 96 ? 1.243 1.919 -13.003 1.00 61.88 96 GLU A C 1
ATOM 708 O O . GLU A 1 96 ? 0.977 1.132 -13.914 1.00 61.88 96 GLU A O 1
ATOM 713 N N . ARG A 1 97 ? 1.773 1.531 -11.839 1.00 65.31 97 ARG A N 1
ATOM 714 C CA . ARG A 1 97 ? 2.106 0.153 -11.510 1.00 65.31 97 ARG A CA 1
ATOM 715 C C . ARG A 1 97 ? 0.888 -0.749 -11.592 1.00 65.31 97 ARG A C 1
ATOM 717 O O . ARG A 1 97 ? -0.130 -0.520 -10.941 1.00 65.31 97 ARG A O 1
ATOM 724 N N . CYS A 1 98 ? 1.024 -1.837 -12.338 1.00 67.56 98 CYS A N 1
ATOM 725 C CA . CYS A 1 98 ? -0.044 -2.816 -12.466 1.00 67.56 98 CYS A CA 1
ATOM 726 C C . CYS A 1 98 ? -0.175 -3.742 -11.247 1.00 67.56 98 CYS A C 1
ATOM 728 O O . CYS A 1 98 ? -1.243 -4.323 -11.063 1.00 67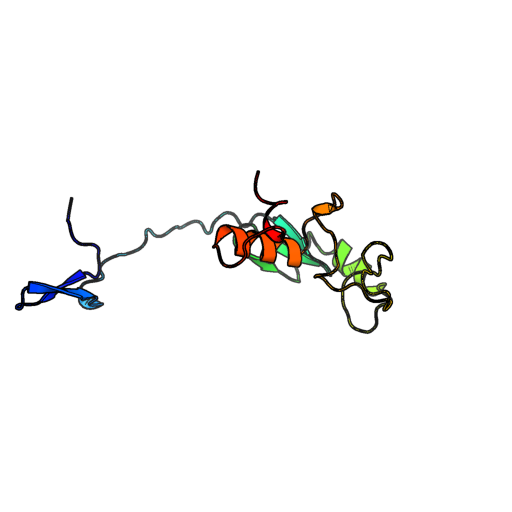.56 98 CYS A O 1
ATOM 730 N N . GLY A 1 99 ? 0.872 -3.880 -10.420 1.00 70.25 99 GLY A N 1
ATOM 731 C CA . GLY A 1 99 ? 0.802 -4.556 -9.119 1.00 70.25 99 GLY A CA 1
ATOM 732 C C . GLY A 1 99 ? 0.141 -5.935 -9.176 1.00 70.25 99 GLY A C 1
ATOM 733 O O . GLY A 1 99 ? 0.589 -6.802 -9.936 1.00 70.25 99 GLY A O 1
ATOM 734 N N . ILE A 1 100 ? -0.951 -6.130 -8.426 1.00 65.06 100 ILE A N 1
ATOM 735 C CA . ILE A 1 100 ? -1.707 -7.400 -8.421 1.00 65.06 100 ILE A CA 1
ATOM 736 C C . ILE A 1 100 ? -2.183 -7.795 -9.830 1.00 65.06 100 ILE A C 1
ATOM 738 O O . ILE A 1 100 ? -2.176 -8.979 -10.168 1.00 65.06 100 ILE A O 1
ATOM 742 N N . ARG A 1 101 ? -2.535 -6.837 -10.701 1.00 63.84 101 ARG A N 1
ATOM 743 C CA . ARG A 1 101 ? -2.992 -7.135 -12.075 1.00 63.84 101 ARG A CA 1
ATOM 744 C C . ARG A 1 101 ? -1.913 -7.782 -12.947 1.00 63.84 101 ARG A C 1
ATOM 746 O O . ARG A 1 101 ? -2.257 -8.441 -13.921 1.00 63.84 101 ARG A O 1
ATOM 753 N N . CYS A 1 102 ? -0.640 -7.633 -12.587 1.00 66.00 102 CYS A N 1
ATOM 754 C CA . CYS A 1 102 ? 0.488 -8.304 -13.237 1.00 66.00 102 CYS A CA 1
ATOM 755 C C . CYS A 1 102 ? 1.030 -9.498 -12.436 1.00 66.00 102 CYS A C 1
ATOM 757 O O . CYS A 1 102 ? 2.128 -9.973 -12.715 1.00 66.00 102 CYS A O 1
ATOM 759 N N . GLY A 1 103 ? 0.314 -9.965 -11.406 1.00 63.47 103 GLY A N 1
ATOM 760 C CA . GLY A 1 103 ? 0.778 -11.053 -10.537 1.00 63.47 103 GLY A CA 1
ATOM 761 C C . GLY A 1 103 ? 1.972 -10.683 -9.648 1.00 63.47 103 GLY A C 1
ATOM 762 O O . GLY A 1 103 ? 2.619 -11.571 -9.094 1.00 63.47 103 GLY A O 1
ATOM 763 N N . LYS A 1 104 ? 2.280 -9.388 -9.509 1.00 67.00 104 LYS A N 1
ATOM 764 C CA . LYS A 1 104 ? 3.316 -8.875 -8.605 1.00 67.00 104 LYS A CA 1
ATOM 765 C C . LYS A 1 104 ? 2.702 -8.569 -7.228 1.00 67.00 104 LYS A C 1
ATOM 767 O O . LYS A 1 104 ? 1.482 -8.560 -7.059 1.00 67.00 104 LYS A O 1
ATOM 772 N N . ALA A 1 105 ? 3.552 -8.317 -6.229 1.00 62.66 105 ALA A N 1
ATOM 773 C CA . ALA A 1 105 ? 3.096 -7.876 -4.910 1.00 62.66 105 ALA A CA 1
A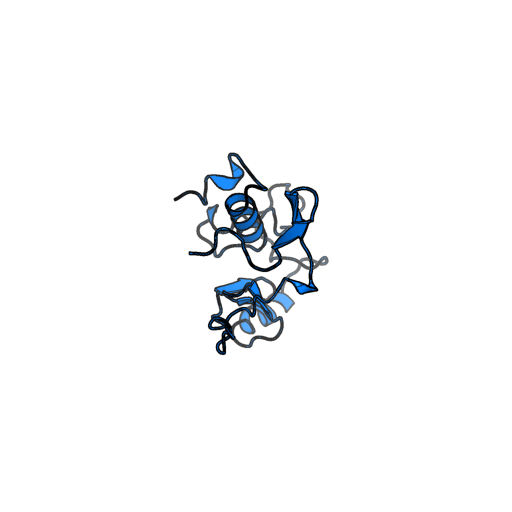TOM 774 C C . ALA A 1 105 ? 2.273 -6.569 -5.012 1.00 62.66 105 ALA A C 1
ATOM 776 O O . ALA A 1 105 ? 2.596 -5.731 -5.864 1.00 62.66 105 ALA A O 1
ATOM 777 N N . PRO A 1 106 ? 1.243 -6.384 -4.159 1.00 65.75 106 PRO A N 1
ATOM 778 C CA . PRO A 1 106 ? 0.409 -5.189 -4.174 1.00 65.75 106 PRO A CA 1
ATOM 779 C C . PRO A 1 106 ? 1.226 -3.914 -4.012 1.00 65.75 106 PRO A C 1
ATOM 781 O O . PRO A 1 106 ? 2.131 -3.836 -3.180 1.00 65.75 106 PRO A O 1
ATOM 784 N N . THR A 1 107 ? 0.870 -2.904 -4.794 1.00 68.94 107 THR A N 1
ATOM 785 C CA . THR A 1 107 ? 1.404 -1.553 -4.646 1.00 68.94 107 THR A CA 1
ATOM 786 C C . THR A 1 107 ? 0.633 -0.782 -3.579 1.00 68.94 107 THR A C 1
ATOM 788 O O . THR A 1 107 ? -0.477 -1.149 -3.185 1.00 68.94 107 THR A O 1
ATOM 791 N N . SER A 1 108 ? 1.193 0.340 -3.125 1.00 67.75 108 SER A N 1
ATOM 792 C CA . SER A 1 108 ? 0.442 1.303 -2.312 1.00 67.75 108 SER A CA 1
ATOM 793 C C . SER A 1 108 ? -0.842 1.771 -3.015 1.00 67.75 108 SER A C 1
ATOM 795 O O . SER A 1 108 ? -1.871 1.925 -2.358 1.00 67.75 108 SER A O 1
ATOM 797 N N . GLY A 1 109 ? -0.821 1.907 -4.346 1.00 69.31 109 GLY A N 1
ATOM 798 C CA . GLY A 1 109 ? -2.002 2.198 -5.162 1.00 69.31 109 GLY A CA 1
ATOM 799 C C . GLY A 1 109 ? -3.054 1.082 -5.141 1.00 69.31 109 GLY A C 1
ATOM 800 O O . GLY A 1 109 ? -4.242 1.376 -4.996 1.00 69.31 109 GLY A O 1
ATOM 801 N N . ASP A 1 110 ? -2.640 -0.189 -5.209 1.00 71.88 110 ASP A N 1
ATOM 802 C CA . ASP A 1 110 ? -3.549 -1.342 -5.104 1.00 71.88 110 ASP A CA 1
ATOM 803 C C . ASP A 1 110 ? -4.270 -1.359 -3.757 1.00 71.88 110 ASP A C 1
ATOM 805 O O . ASP A 1 110 ? -5.473 -1.591 -3.697 1.00 71.88 110 ASP A O 1
ATOM 809 N N . ILE A 1 111 ? -3.547 -1.086 -2.670 1.00 73.00 111 ILE A N 1
ATOM 810 C CA . ILE A 1 111 ? -4.100 -1.145 -1.312 1.00 73.00 111 ILE A CA 1
ATOM 811 C C . ILE A 1 111 ? -5.035 0.026 -1.040 1.00 73.00 111 ILE A C 1
ATOM 813 O O . ILE A 1 111 ? -6.094 -0.165 -0.447 1.00 73.00 111 ILE A O 1
ATOM 817 N N . GLN A 1 112 ? -4.684 1.228 -1.501 1.00 69.19 112 GLN A N 1
ATOM 818 C CA . GLN A 1 112 ? -5.579 2.383 -1.421 1.00 69.19 112 GLN A CA 1
ATOM 819 C C . GLN A 1 112 ? -6.851 2.153 -2.242 1.00 69.19 112 GLN A C 1
ATOM 821 O O . GLN A 1 112 ? -7.947 2.466 -1.776 1.00 69.19 112 GLN A O 1
ATOM 826 N N . THR A 1 113 ? -6.717 1.559 -3.431 1.00 71.88 113 THR A N 1
ATOM 827 C CA . THR A 1 113 ? -7.861 1.211 -4.282 1.00 71.88 113 THR A CA 1
ATOM 828 C C . THR A 1 113 ? -8.730 0.146 -3.619 1.00 71.88 113 THR A C 1
ATOM 830 O O . THR A 1 113 ? -9.938 0.340 -3.509 1.00 71.88 113 THR A O 1
ATOM 833 N N . GLN A 1 114 ? -8.128 -0.932 -3.104 1.00 74.44 114 GLN A N 1
ATOM 834 C CA . GLN A 1 114 ? -8.822 -1.989 -2.367 1.00 74.44 114 GLN A CA 1
ATOM 835 C C . GLN A 1 114 ? -9.598 -1.414 -1.177 1.00 74.44 114 GLN A C 1
ATOM 837 O O . GLN A 1 114 ? -10.802 -1.630 -1.070 1.00 74.44 114 GLN A O 1
ATOM 842 N N . TYR A 1 115 ? -8.937 -0.640 -0.313 1.00 75.50 115 TYR A N 1
ATOM 843 C CA . TYR A 1 115 ? -9.576 -0.038 0.857 1.00 75.50 115 TYR A CA 1
ATOM 844 C C . TYR A 1 115 ? -10.704 0.920 0.457 1.00 75.50 115 TYR A C 1
ATOM 846 O O . TYR A 1 115 ? -11.787 0.891 1.037 1.00 75.50 115 TYR A O 1
ATOM 854 N N . GLY A 1 116 ? -10.492 1.738 -0.579 1.00 74.38 116 GLY A N 1
ATOM 855 C CA . GLY A 1 116 ? -11.528 2.609 -1.125 1.00 74.38 116 GLY A CA 1
ATOM 856 C C . GLY A 1 116 ? -12.748 1.837 -1.634 1.00 74.38 116 GLY A C 1
ATOM 857 O O . GLY A 1 116 ? -13.871 2.293 -1.429 1.00 74.38 116 GLY A O 1
ATOM 858 N N . CYS A 1 117 ? -12.552 0.663 -2.238 1.00 77.19 117 CYS A N 1
ATOM 859 C CA . CYS A 1 117 ? -13.636 -0.229 -2.652 1.00 77.19 117 CYS A CA 1
ATOM 860 C C . CYS A 1 117 ? -14.355 -0.868 -1.450 1.00 77.19 117 CYS A C 1
ATOM 862 O O . CYS A 1 117 ? -15.582 -0.852 -1.402 1.00 77.19 117 CYS A O 1
ATOM 864 N N . GLU A 1 118 ? -13.617 -1.373 -0.455 1.00 78.38 118 GLU A N 1
ATOM 865 C CA . GLU A 1 118 ? -14.178 -1.978 0.768 1.00 78.38 118 GLU A CA 1
ATOM 866 C C . GLU A 1 118 ? -15.004 -0.977 1.594 1.00 78.38 118 GLU A C 1
ATOM 868 O O . GLU A 1 118 ? -16.027 -1.340 2.170 1.00 78.38 118 GLU A O 1
ATOM 873 N N . GLN A 1 119 ? -14.591 0.293 1.625 1.00 80.75 119 GLN A N 1
ATOM 874 C CA . GLN A 1 119 ? -15.307 1.372 2.314 1.00 80.75 119 GLN A CA 1
ATOM 875 C C . GLN A 1 119 ? -16.403 2.032 1.456 1.00 80.75 119 GLN A C 1
ATOM 877 O O . GLN A 1 119 ? -17.124 2.903 1.941 1.00 80.75 119 GLN A O 1
ATOM 882 N N . GLY A 1 120 ? -16.532 1.657 0.178 1.00 78.12 120 GLY A N 1
ATOM 883 C CA . GLY A 1 120 ? -17.507 2.237 -0.752 1.00 78.12 120 GLY A CA 1
ATOM 884 C C . GLY A 1 120 ? -17.174 3.647 -1.264 1.00 78.12 120 GLY A C 1
ATOM 885 O O . GLY A 1 120 ? -18.017 4.276 -1.901 1.00 78.12 120 GLY A O 1
ATOM 886 N N . TYR A 1 121 ? -15.960 4.154 -1.021 1.00 74.00 121 TYR A N 1
ATOM 887 C CA . TYR A 1 121 ? -15.475 5.429 -1.568 1.00 74.00 121 TYR A CA 1
ATOM 888 C C . TYR A 1 121 ? -15.121 5.344 -3.060 1.00 74.00 121 TYR A C 1
ATOM 890 O O . TYR A 1 121 ? -15.180 6.347 -3.770 1.00 74.00 121 TYR A O 1
ATOM 898 N N . ILE A 1 122 ? -14.754 4.152 -3.537 1.00 68.19 122 ILE A N 1
ATOM 899 C CA . ILE A 1 122 ? -14.443 3.849 -4.937 1.00 68.19 122 ILE A CA 1
ATOM 900 C C . ILE A 1 122 ? -15.425 2.774 -5.411 1.00 68.19 122 ILE A C 1
ATOM 902 O O . ILE A 1 122 ? -15.699 1.817 -4.695 1.00 68.19 122 ILE A O 1
ATOM 906 N N . THR A 1 123 ? -15.975 2.930 -6.618 1.00 75.88 123 THR A N 1
ATOM 907 C CA . THR A 1 123 ? -16.908 1.964 -7.225 1.00 75.88 123 THR A CA 1
ATOM 908 C C . THR A 1 123 ? -16.594 1.746 -8.709 1.00 75.88 123 THR A C 1
ATOM 910 O O . THR A 1 123 ? -15.826 2.493 -9.319 1.00 75.88 123 THR A O 1
ATOM 913 N N . GLY A 1 124 ? -17.184 0.710 -9.312 1.00 70.31 124 GLY A N 1
ATOM 914 C CA . GLY A 1 124 ? -17.041 0.412 -10.741 1.00 70.31 124 GLY A CA 1
ATOM 915 C C . GLY A 1 124 ? -15.804 -0.427 -11.080 1.00 70.31 124 GLY A C 1
ATOM 916 O O . GLY A 1 124 ? -15.289 -1.159 -10.238 1.00 70.31 124 GLY A O 1
ATOM 917 N N . ARG A 1 125 ? -15.319 -0.326 -12.328 1.00 69.00 125 ARG A N 1
ATOM 918 C CA . ARG A 1 125 ? -14.284 -1.226 -12.890 1.00 69.00 125 ARG A CA 1
ATOM 919 C C . ARG A 1 125 ? -12.953 -1.252 -12.134 1.00 69.00 125 ARG A C 1
ATOM 921 O O . ARG A 1 125 ? -12.171 -2.189 -12.278 1.00 69.00 125 ARG A O 1
ATOM 928 N N . ALA A 1 126 ? -12.665 -0.224 -11.341 1.00 65.31 126 ALA A N 1
ATOM 929 C CA . ALA A 1 126 ? -11.479 -0.204 -10.490 1.00 65.31 126 ALA A CA 1
ATOM 930 C C . ALA A 1 126 ? -11.541 -1.275 -9.379 1.00 65.31 126 ALA A C 1
ATOM 932 O O . ALA A 1 126 ? -10.497 -1.785 -8.988 1.00 65.31 126 ALA A O 1
ATOM 933 N N . CYS A 1 127 ? -12.745 -1.668 -8.942 1.00 71.88 127 CYS A N 1
ATOM 934 C CA . CYS A 1 127 ? -12.984 -2.648 -7.876 1.00 71.88 127 CYS A CA 1
ATOM 935 C C . CYS A 1 127 ? -13.131 -4.103 -8.366 1.00 71.88 127 CYS A C 1
ATOM 937 O O . CYS A 1 127 ? -13.129 -5.028 -7.556 1.00 71.88 127 CYS A O 1
ATOM 939 N N . GLU A 1 128 ? -13.231 -4.328 -9.680 1.00 69.50 128 GLU A N 1
ATOM 940 C CA . GLU A 1 128 ? -13.371 -5.665 -10.291 1.00 69.50 128 GLU A CA 1
ATOM 941 C C . GLU A 1 128 ? -12.237 -6.660 -9.946 1.00 69.50 128 GLU A C 1
ATOM 943 O O . GLU A 1 128 ? -12.539 -7.836 -9.780 1.00 69.50 128 GLU A O 1
ATOM 948 N N . PRO A 1 129 ? -10.956 -6.265 -9.770 1.00 60.56 129 PRO A N 1
ATOM 949 C CA . PRO A 1 129 ? -9.900 -7.202 -9.362 1.00 60.56 129 PRO A CA 1
ATOM 950 C C . PRO A 1 129 ? -9.988 -7.652 -7.896 1.00 60.56 129 PRO A C 1
ATOM 952 O O . PRO A 1 129 ? -9.320 -8.609 -7.518 1.00 60.56 129 PRO A O 1
ATOM 955 N N . TYR A 1 130 ? -10.746 -6.931 -7.063 1.00 55.72 130 TYR A N 1
ATOM 956 C CA . TYR A 1 130 ? -10.752 -7.076 -5.600 1.00 55.72 130 TYR A CA 1
ATOM 957 C C . TYR A 1 130 ? -12.090 -7.597 -5.058 1.00 55.72 130 TYR A C 1
ATOM 959 O O . TYR A 1 130 ? -12.266 -7.726 -3.850 1.00 55.72 130 TYR A O 1
ATOM 967 N N . THR A 1 131 ? -13.033 -7.896 -5.951 1.00 47.19 131 THR A N 1
ATOM 968 C CA . THR A 1 131 ? -14.291 -8.579 -5.644 1.00 47.19 131 THR A CA 1
ATOM 969 C C . THR A 1 131 ? -14.127 -10.045 -6.033 1.00 47.19 131 THR A C 1
ATOM 971 O O . THR A 1 131 ? -14.362 -10.428 -7.175 1.00 47.19 131 THR A O 1
ATOM 974 N N . GLY A 1 132 ? -13.615 -10.842 -5.092 1.00 42.09 132 GLY A N 1
ATOM 975 C CA . GLY A 1 132 ? -13.679 -12.304 -5.165 1.00 42.09 132 GLY A CA 1
ATOM 976 C C . GLY A 1 132 ? -15.081 -12.798 -4.852 1.00 42.09 132 GLY A C 1
ATOM 977 O O . GLY A 1 132 ? -15.660 -12.283 -3.870 1.00 42.09 132 GLY A O 1
#

Solvent-accessible surface area (backbone atoms only — not comparable to full-atom values): 8335 Å² total; per-residue (Å²): 133,77,96,64,60,72,17,55,35,79,46,97,87,75,50,74,49,80,32,77,92,46,45,74,73,70,77,78,82,67,89,60,72,71,73,83,40,82,67,48,63,42,87,58,17,30,31,32,29,70,77,72,49,71,36,78,75,42,72,92,18,42,65,51,40,61,56,48,82,67,49,83,60,91,82,69,75,58,69,77,41,83,92,27,32,84,85,71,80,81,62,30,50,68,80,46,51,54,27,57,83,69,76,42,74,71,36,75,43,52,51,54,51,47,52,28,35,77,71,64,80,41,74,63,81,84,38,58,88,74,64,127

Mean predicted aligned error: 16.08 Å

pLDDT: mean 71.28, std 11.38, range [42.09, 89.06]

Radius of gyration: 22.44 Å; Cα contacts (8 Å, |Δi|>4): 158; chains: 1; bounding box: 60×29×53 Å

Foldseek 3Di:
DDPDDQQWDQDPVRDIDGDPVSRPDDDPPPVDDPPFAFPDQAPCQWTATPSRDIDNPDPVSVVSVVCQVPAPPPVDADRFDPVLCPPPPRDRHQCSDCAVVVVHHHTPNNVVLLVCVVVVVDDDPSCVVVDD

Secondary structure (DSSP, 8-state):
--SS-TTEEE-TTS-EEE-GGG--------SS-----EEEEETTTEEEETTS-EESS-GGGHHHHHHGGG---TT--SPP-TTT-SSSSS---TTT--GGGGTSPPPHHHHHHHHHHHTTSS-STTSGGG--